Protein AF-A0A1E5IGW2-F1 (afdb_monomer_lite)

Foldseek 3Di:
DLVVVVAAEEDEFEEELPPPDDGPYLVRLVPVVVVQVPPPRYDHPYYDYDQPCVPHDPPSSVSSVVRVVVRD

Secondary structure (DSSP, 8-state):
-TTTTT--EEEEEEEESS--SSSEEHHHHHHHHHHHHT-TTEEEEEEE---SSTTT-HHHHHHHHHHHHHH-

Radius of gyration: 14.31 Å; chains: 1; bounding box: 35×21×36 Å

Structure (mmCIF, N/CA/C/O backbone):
data_AF-A0A1E5IGW2-F1
#
_entry.id   AF-A0A1E5IGW2-F1
#
loop_
_atom_site.group_PDB
_atom_site.id
_atom_site.type_symbol
_atom_site.label_atom_id
_atom_site.label_alt_id
_atom_site.label_comp_id
_atom_site.label_asym_id
_atom_site.label_entity_id
_atom_site.label_seq_id
_atom_site.pdbx_PDB_ins_code
_atom_site.Cartn_x
_atom_site.Cartn_y
_atom_site.Cartn_z
_atom_site.occupancy
_atom_site.B_iso_or_equiv
_atom_site.auth_seq_id
_atom_site.auth_comp_id
_atom_site.auth_asym_id
_atom_site.auth_atom_id
_atom_site.pdbx_PDB_model_num
ATOM 1 N N . MET A 1 1 ? -17.581 10.654 8.410 1.00 66.88 1 MET A N 1
ATOM 2 C CA . MET A 1 1 ? -18.791 9.793 8.428 1.00 66.88 1 MET A CA 1
ATOM 3 C C . MET A 1 1 ? -18.777 8.751 9.548 1.00 66.88 1 MET A C 1
ATOM 5 O O . MET A 1 1 ? -19.759 8.708 10.271 1.00 66.88 1 MET A O 1
ATOM 9 N N . ALA A 1 2 ? -17.703 7.974 9.756 1.00 78.75 2 ALA A N 1
ATOM 10 C CA . ALA A 1 2 ? -17.638 6.929 10.800 1.00 78.75 2 ALA A CA 1
ATOM 11 C C . ALA A 1 2 ? -18.003 7.418 12.219 1.00 78.75 2 ALA A C 1
ATOM 13 O O . ALA A 1 2 ? -18.832 6.810 12.890 1.00 78.75 2 ALA A O 1
ATOM 14 N N . VAL A 1 3 ? -17.454 8.570 12.634 1.00 84.38 3 VAL A N 1
ATOM 15 C CA . VAL A 1 3 ? -17.769 9.216 13.924 1.00 84.38 3 VAL A CA 1
ATOM 16 C C . VAL A 1 3 ? -19.258 9.558 14.031 1.00 84.38 3 VAL A C 1
ATOM 18 O O . VAL A 1 3 ? -19.903 9.165 14.995 1.00 84.38 3 VAL A O 1
ATOM 21 N N . ARG A 1 4 ? -19.823 10.206 13.000 1.00 86.38 4 ARG A N 1
ATOM 22 C CA . ARG A 1 4 ? -21.254 10.562 12.925 1.00 86.38 4 ARG A CA 1
ATOM 23 C C . ARG A 1 4 ? -22.181 9.346 12.979 1.00 86.38 4 ARG A C 1
ATOM 25 O O . ARG A 1 4 ? -23.258 9.440 13.544 1.00 86.38 4 ARG A O 1
ATOM 32 N N . LEU A 1 5 ? -21.778 8.231 12.373 1.00 87.06 5 LEU A N 1
ATOM 33 C CA . LEU A 1 5 ? -22.564 6.993 12.332 1.00 87.06 5 LEU A CA 1
ATOM 34 C C . LEU A 1 5 ? -22.296 6.072 13.534 1.00 87.06 5 LEU A C 1
ATOM 36 O O . LEU A 1 5 ? -22.860 4.986 13.592 1.00 87.06 5 LEU A O 1
ATOM 40 N N . ASN A 1 6 ? -21.411 6.472 14.455 1.00 86.56 6 ASN A N 1
ATOM 41 C CA . ASN A 1 6 ? -20.940 5.683 15.595 1.00 86.56 6 ASN A CA 1
ATOM 42 C C . ASN A 1 6 ? -20.469 4.252 15.240 1.00 86.56 6 ASN A C 1
ATOM 44 O O . ASN A 1 6 ? -20.520 3.346 16.069 1.00 86.56 6 ASN A O 1
ATOM 48 N N . LYS A 1 7 ? -19.968 4.039 14.019 1.00 88.81 7 LYS A N 1
ATOM 49 C CA . LYS A 1 7 ? -19.495 2.731 13.536 1.00 88.81 7 LYS A CA 1
ATOM 50 C C . LYS A 1 7 ? -17.976 2.712 13.419 1.00 88.81 7 LYS A C 1
ATOM 52 O O . LYS A 1 7 ? -17.375 3.714 13.029 1.00 88.81 7 LYS A O 1
ATOM 57 N N . LYS A 1 8 ? -17.364 1.567 13.738 1.00 90.50 8 LYS A N 1
ATOM 58 C CA . LYS A 1 8 ? -15.980 1.276 13.346 1.00 90.50 8 LYS A CA 1
ATOM 59 C C . LYS A 1 8 ? -15.980 0.790 11.901 1.00 90.50 8 LYS A C 1
ATOM 61 O O . LYS A 1 8 ? -16.780 -0.074 11.555 1.00 90.50 8 LYS A O 1
ATOM 66 N N . ILE A 1 9 ? -15.120 1.368 11.070 1.00 93.25 9 ILE A N 1
ATOM 67 C CA . ILE A 1 9 ? -15.021 1.020 9.648 1.00 93.25 9 ILE A CA 1
ATOM 68 C C . ILE A 1 9 ? -13.650 0.416 9.375 1.00 93.25 9 ILE A C 1
ATOM 70 O O . ILE A 1 9 ? -12.632 1.033 9.690 1.00 93.25 9 ILE A O 1
ATOM 74 N N . ASN A 1 10 ? -13.646 -0.769 8.771 1.00 94.38 10 ASN A N 1
ATO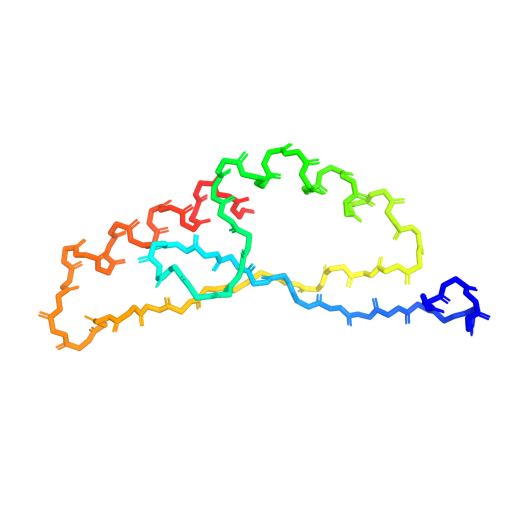M 75 C CA . ASN A 1 10 ? -12.441 -1.382 8.230 1.00 94.38 10 ASN A CA 1
ATOM 76 C C . ASN A 1 10 ? -12.155 -0.799 6.847 1.00 94.38 10 ASN A C 1
ATOM 78 O O . ASN A 1 10 ? -13.081 -0.609 6.055 1.00 94.38 10 ASN A O 1
ATOM 82 N N . PHE A 1 11 ? -10.891 -0.526 6.548 1.00 93.94 11 PHE A N 1
ATOM 83 C CA . PHE A 1 11 ? -10.490 -0.056 5.227 1.00 93.94 11 PHE A CA 1
ATOM 84 C C . PHE A 1 11 ? -9.081 -0.529 4.872 1.00 93.94 11 PHE A C 1
ATOM 86 O O . PHE A 1 11 ? -8.265 -0.808 5.751 1.00 93.94 11 PHE A O 1
ATOM 93 N N . HIS A 1 12 ? -8.793 -0.570 3.572 1.00 95.88 12 HIS A N 1
ATOM 94 C CA . HIS A 1 12 ? -7.438 -0.732 3.054 1.00 95.88 12 HIS A CA 1
ATOM 95 C C . HIS A 1 12 ? -6.921 0.599 2.535 1.00 95.88 12 HIS A C 1
ATOM 97 O O . HIS A 1 12 ? -7.649 1.334 1.860 1.00 95.88 12 HIS A O 1
ATOM 103 N N . LEU A 1 13 ? -5.661 0.901 2.827 1.00 95.00 13 LEU A N 1
ATOM 104 C CA . LEU A 1 13 ? -5.007 2.083 2.294 1.00 95.00 13 LEU A CA 1
ATOM 105 C C . LEU A 1 13 ? -4.331 1.739 0.967 1.00 95.00 13 LEU A C 1
ATOM 107 O O . LEU A 1 13 ? -3.496 0.839 0.893 1.00 95.00 13 LEU A O 1
ATOM 111 N N . LYS A 1 14 ? -4.694 2.472 -0.085 1.00 96.19 14 LYS A N 1
ATOM 112 C CA . LYS A 1 14 ? -4.011 2.369 -1.370 1.00 96.19 14 LYS A CA 1
ATOM 113 C C . LYS A 1 14 ? -2.773 3.259 -1.365 1.00 96.19 14 LYS A C 1
ATOM 115 O O . LYS A 1 14 ? -2.883 4.458 -1.101 1.00 96.19 14 LYS A O 1
ATOM 120 N N . ILE A 1 15 ? -1.629 2.686 -1.698 1.00 95.88 15 ILE A N 1
ATOM 121 C CA . ILE A 1 15 ? -0.363 3.385 -1.895 1.00 95.88 15 ILE A CA 1
ATOM 122 C C . ILE A 1 15 ? -0.152 3.593 -3.394 1.00 95.88 15 ILE A C 1
ATOM 124 O O . ILE A 1 15 ? -0.396 2.689 -4.195 1.00 95.88 15 ILE A O 1
ATOM 128 N N . ASP A 1 16 ? 0.265 4.798 -3.772 1.00 95.81 16 ASP A N 1
ATOM 129 C CA . ASP A 1 16 ? 0.672 5.104 -5.141 1.00 95.81 16 ASP A CA 1
ATOM 130 C C . ASP A 1 16 ? 2.195 4.981 -5.238 1.00 95.81 16 ASP A C 1
ATOM 132 O O . ASP A 1 16 ? 2.941 5.850 -4.778 1.00 95.81 16 ASP A O 1
ATOM 136 N N . SER A 1 17 ? 2.644 3.860 -5.800 1.00 93.50 17 SER A N 1
ATOM 137 C CA . SER A 1 17 ? 4.048 3.533 -6.032 1.00 93.50 17 SER A CA 1
ATOM 138 C C . SER A 1 17 ? 4.479 3.889 -7.458 1.00 93.50 17 SER A C 1
ATOM 140 O O . SER A 1 17 ? 5.050 3.058 -8.154 1.00 93.50 17 SER A O 1
ATOM 142 N N . ASP A 1 18 ? 4.204 5.124 -7.891 1.00 89.56 18 ASP A N 1
ATOM 143 C CA . ASP A 1 18 ? 4.589 5.681 -9.205 1.00 89.56 18 ASP A CA 1
ATOM 144 C C . ASP A 1 18 ? 3.627 5.340 -10.372 1.00 89.56 18 ASP A C 1
ATOM 146 O O . ASP A 1 18 ? 4.025 5.295 -11.530 1.00 89.56 18 ASP A O 1
ATOM 150 N N . MET A 1 19 ? 2.331 5.126 -10.085 1.00 89.75 19 MET A N 1
ATOM 151 C CA . MET A 1 19 ? 1.264 5.073 -11.105 1.00 89.75 19 MET A CA 1
ATOM 152 C C . MET A 1 19 ? 0.646 6.446 -11.409 1.00 89.75 19 MET A C 1
ATOM 154 O O . MET A 1 19 ? 0.107 6.648 -12.497 1.00 89.75 19 MET A O 1
ATOM 158 N N . GLY A 1 20 ? 0.625 7.354 -10.428 1.00 88.50 20 GLY A N 1
ATOM 159 C CA . GLY A 1 20 ? 0.121 8.724 -10.578 1.00 88.50 20 GLY A CA 1
ATOM 160 C C . GLY A 1 20 ? -1.398 8.848 -10.747 1.00 88.50 20 GLY A C 1
ATOM 161 O O . GLY A 1 20 ? -1.874 9.820 -11.331 1.00 88.50 20 GLY A O 1
ATOM 162 N N . ARG A 1 21 ? -2.181 7.869 -10.272 1.00 89.62 21 ARG A N 1
ATOM 163 C CA . ARG A 1 21 ? -3.650 7.847 -10.443 1.00 89.62 21 ARG A CA 1
ATOM 164 C C . ARG A 1 21 ? -4.396 8.040 -9.131 1.00 89.62 21 ARG A C 1
ATOM 166 O O . ARG A 1 21 ? -5.161 8.987 -8.983 1.00 89.62 21 ARG A O 1
ATOM 173 N N . ILE A 1 22 ? -4.256 7.081 -8.216 1.00 93.44 22 ILE A N 1
ATOM 174 C CA . ILE A 1 22 ? -4.974 7.040 -6.937 1.00 93.44 22 ILE A CA 1
ATOM 175 C C . ILE A 1 22 ? -4.096 6.314 -5.927 1.00 93.44 22 ILE A C 1
ATOM 177 O O . ILE A 1 22 ? -3.749 5.152 -6.148 1.00 93.44 22 ILE A O 1
ATOM 181 N N . GLY A 1 23 ? -3.870 6.953 -4.787 1.00 93.50 23 GLY A N 1
ATOM 182 C CA . GLY A 1 23 ? -3.194 6.378 -3.634 1.00 93.50 23 GLY A CA 1
ATOM 183 C C . GLY A 1 23 ? -2.376 7.431 -2.899 1.00 93.50 23 GLY A C 1
ATOM 184 O O . GLY A 1 23 ? -2.250 8.571 -3.344 1.00 93.50 23 GLY A O 1
ATOM 185 N N . VAL A 1 24 ? -1.840 7.055 -1.745 1.00 95.06 24 VAL A N 1
ATOM 186 C CA . VAL A 1 24 ? -0.900 7.891 -0.998 1.00 95.06 24 VAL A CA 1
ATOM 187 C C . VAL A 1 24 ? 0.495 7.693 -1.579 1.00 95.06 24 VAL A C 1
ATOM 189 O O . VAL A 1 24 ? 1.003 6.576 -1.590 1.00 95.06 24 VAL A O 1
ATOM 192 N N . VAL A 1 25 ? 1.115 8.775 -2.046 1.00 95.19 25 VAL A N 1
ATOM 193 C CA . VAL A 1 25 ? 2.515 8.771 -2.499 1.00 95.19 25 VAL A CA 1
ATOM 194 C C . VAL A 1 25 ? 3.483 8.745 -1.311 1.00 95.19 25 VAL A C 1
ATOM 196 O O . VAL A 1 25 ? 3.162 9.262 -0.237 1.00 95.19 25 VAL A O 1
ATOM 199 N N . LEU A 1 26 ? 4.702 8.234 -1.521 1.00 92.31 26 LEU A N 1
ATOM 200 C CA . LEU A 1 26 ? 5.759 8.117 -0.500 1.00 92.31 26 LEU A CA 1
ATOM 201 C C . LEU A 1 26 ? 5.972 9.395 0.319 1.00 92.31 26 LEU A C 1
ATOM 203 O O . LEU A 1 26 ? 5.983 9.370 1.542 1.00 92.31 26 LEU A O 1
ATOM 207 N N . LYS A 1 27 ? 6.079 10.552 -0.336 1.00 93.69 27 LYS A N 1
ATOM 208 C CA . LYS A 1 27 ? 6.305 11.819 0.375 1.00 93.69 27 LYS A CA 1
ATOM 209 C C . LYS A 1 27 ? 5.167 12.164 1.346 1.00 93.69 27 LYS A C 1
ATOM 211 O O . LYS A 1 27 ? 5.405 12.748 2.398 1.00 93.69 27 LYS A O 1
ATOM 216 N N . ALA A 1 28 ? 3.930 11.823 0.990 1.00 94.25 28 ALA A N 1
ATOM 217 C CA . ALA A 1 28 ? 2.757 12.128 1.798 1.00 94.25 28 ALA A CA 1
ATOM 218 C C . ALA A 1 28 ? 2.549 11.108 2.933 1.00 94.25 28 ALA A C 1
ATOM 220 O O . ALA A 1 28 ? 2.029 11.486 3.990 1.00 94.25 28 ALA A O 1
ATOM 221 N N . SER A 1 29 ? 2.982 9.852 2.749 1.00 93.88 29 SER A N 1
ATOM 222 C CA . SER A 1 29 ? 2.773 8.765 3.717 1.00 93.88 29 SER A CA 1
ATOM 223 C C . SER A 1 29 ? 3.351 9.091 5.095 1.00 93.88 29 SER A C 1
ATOM 225 O O . SER A 1 29 ? 2.643 8.925 6.089 1.00 93.88 29 SER A O 1
ATOM 227 N N . TYR A 1 30 ? 4.546 9.691 5.152 1.00 92.62 30 TYR A N 1
ATOM 228 C CA . TYR A 1 30 ? 5.207 10.108 6.397 1.00 92.62 30 TYR A CA 1
ATOM 229 C C . TYR A 1 30 ? 4.337 11.003 7.292 1.00 92.62 30 TYR A C 1
ATOM 231 O O . TYR A 1 30 ? 4.442 10.958 8.514 1.00 92.62 30 TYR A O 1
ATOM 239 N N . SER A 1 31 ? 3.454 11.811 6.698 1.00 94.25 31 SER A N 1
ATOM 240 C CA . SER A 1 31 ? 2.582 12.732 7.441 1.00 94.25 31 SER A CA 1
ATOM 241 C C . SER A 1 31 ? 1.168 12.196 7.679 1.00 94.25 31 SER A C 1
ATOM 243 O O . SER A 1 31 ? 0.501 12.611 8.630 1.00 94.25 31 SER A O 1
ATOM 245 N N . ILE A 1 32 ? 0.686 11.302 6.812 1.00 93.56 32 ILE A N 1
ATOM 246 C CA . ILE A 1 32 ? -0.696 10.810 6.824 1.00 93.56 32 ILE A CA 1
ATOM 247 C C . ILE A 1 32 ? -0.827 9.549 7.678 1.00 93.56 32 ILE A C 1
ATOM 249 O O . ILE A 1 32 ? -1.788 9.445 8.440 1.00 93.56 32 ILE A O 1
ATOM 253 N N . LEU A 1 33 ? 0.130 8.619 7.602 1.00 92.19 33 LEU A N 1
ATOM 254 C CA . LEU A 1 33 ? 0.062 7.354 8.340 1.00 92.19 33 LEU A CA 1
ATOM 255 C C . LEU A 1 33 ? -0.060 7.556 9.860 1.00 92.19 33 LEU A C 1
ATOM 257 O O . LEU A 1 33 ? -0.970 6.964 10.445 1.00 92.19 33 LEU A O 1
ATOM 261 N N . PRO A 1 34 ? 0.718 8.450 10.511 1.00 92.25 34 PRO A N 1
ATOM 262 C CA . PRO A 1 34 ? 0.555 8.694 11.945 1.00 92.25 34 PRO A CA 1
ATOM 263 C C . PRO A 1 34 ? -0.848 9.196 12.307 1.00 92.25 34 PRO A C 1
ATOM 265 O O . PRO A 1 34 ? -1.398 8.820 13.339 1.00 92.25 34 PRO A O 1
ATOM 268 N N . LYS A 1 35 ? -1.459 10.012 11.438 1.00 93.19 35 LYS A N 1
ATOM 269 C CA . LYS A 1 35 ? -2.818 10.534 11.642 1.00 93.19 35 LYS A CA 1
ATOM 270 C C . LYS A 1 35 ? -3.860 9.435 11.490 1.00 93.19 35 LYS A C 1
ATOM 272 O O . LYS A 1 35 ? -4.782 9.372 12.294 1.00 93.19 35 LYS A O 1
ATOM 277 N N . ILE A 1 36 ? -3.701 8.565 10.493 1.00 91.56 36 ILE A N 1
ATOM 278 C CA . ILE A 1 36 ? -4.590 7.423 10.257 1.00 91.56 36 ILE A CA 1
ATOM 279 C C . ILE A 1 36 ? -4.607 6.486 11.470 1.00 91.56 36 ILE A C 1
ATOM 281 O O . ILE A 1 36 ? -5.683 6.096 11.920 1.00 91.56 36 ILE A O 1
ATOM 285 N N . VAL A 1 37 ? -3.439 6.163 12.033 1.00 87.94 37 VAL A N 1
ATOM 286 C CA . VAL A 1 37 ? -3.328 5.270 13.201 1.00 87.94 37 VAL A CA 1
ATOM 287 C C . VAL A 1 37 ? -4.037 5.848 14.434 1.00 87.94 37 VAL A C 1
ATOM 289 O O . VAL A 1 37 ? -4.594 5.103 15.236 1.00 87.94 37 VAL A O 1
ATOM 292 N N . GLN A 1 38 ? -4.094 7.175 14.567 1.00 90.81 38 GLN A N 1
ATOM 293 C CA . GLN A 1 38 ? -4.778 7.853 15.676 1.00 90.81 38 GLN A CA 1
ATOM 294 C C . GLN A 1 38 ? -6.315 7.892 15.527 1.00 90.81 38 GLN A C 1
ATOM 296 O O . GLN A 1 38 ? -7.025 8.294 16.452 1.00 90.81 38 GLN A O 1
ATOM 301 N N . MET A 1 39 ? -6.876 7.478 14.386 1.00 90.31 39 MET A N 1
ATOM 302 C CA . MET A 1 39 ? -8.318 7.544 14.137 1.00 90.31 39 MET A CA 1
ATOM 303 C C . MET A 1 39 ? -9.084 6.382 14.798 1.00 90.31 39 MET A C 1
ATOM 305 O O . MET A 1 39 ? -9.322 5.337 14.203 1.00 90.31 39 MET A O 1
ATOM 309 N N . PHE A 1 40 ? -9.603 6.607 16.007 1.00 86.75 40 PHE A N 1
ATOM 310 C CA . PHE A 1 40 ? -10.288 5.600 16.844 1.00 86.75 40 PHE A CA 1
ATOM 311 C C . PHE A 1 40 ? -11.557 4.928 16.259 1.00 86.75 40 PHE A C 1
ATOM 313 O O . PHE A 1 40 ? -12.014 3.901 16.772 1.00 86.75 40 PHE A O 1
ATOM 320 N N . LYS A 1 41 ? -12.179 5.505 15.219 1.00 92.06 41 LYS A N 1
ATOM 321 C CA . LYS A 1 41 ? -13.367 4.942 14.534 1.00 92.06 41 LYS A CA 1
ATOM 322 C C . LYS A 1 41 ? -13.039 4.254 13.210 1.00 92.06 41 LYS A C 1
ATOM 324 O O . LYS A 1 41 ? -13.953 3.818 12.509 1.00 92.06 41 LYS A O 1
ATOM 329 N N . THR A 1 42 ? -11.768 4.141 12.859 1.00 92.12 42 THR A N 1
ATOM 330 C CA . THR A 1 42 ? -11.332 3.434 11.659 1.00 92.12 42 THR A CA 1
ATOM 331 C C . THR A 1 42 ? -10.288 2.400 12.023 1.00 92.12 42 THR A C 1
ATOM 333 O O . THR A 1 42 ? -9.525 2.581 12.963 1.00 92.12 42 THR A O 1
ATOM 336 N N . ASN A 1 43 ? -10.276 1.308 11.281 1.00 91.94 43 ASN A N 1
ATOM 337 C CA . ASN A 1 43 ? -9.327 0.228 11.450 1.00 91.94 43 ASN A CA 1
ATOM 338 C C . ASN A 1 43 ? -8.705 -0.061 10.085 1.00 91.94 43 ASN A C 1
ATOM 340 O O . ASN A 1 43 ? -9.401 -0.492 9.165 1.00 91.94 43 ASN A O 1
ATOM 344 N N . MET A 1 44 ? -7.418 0.242 9.936 1.00 92.94 44 MET A N 1
ATOM 345 C CA . MET A 1 44 ? -6.694 -0.055 8.705 1.00 92.94 44 MET A CA 1
ATOM 346 C C . MET A 1 44 ? -6.350 -1.543 8.704 1.00 92.94 44 MET A C 1
ATOM 3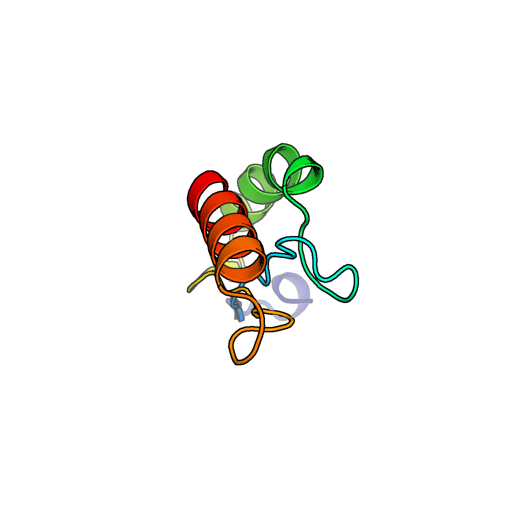48 O O . MET A 1 44 ? -5.520 -1.979 9.493 1.00 92.94 44 MET A O 1
ATOM 352 N N . THR A 1 45 ? -7.002 -2.327 7.848 1.00 95.12 45 THR A N 1
ATOM 353 C CA . THR A 1 45 ? -6.828 -3.790 7.810 1.00 95.12 45 THR A CA 1
ATOM 354 C C . THR A 1 45 ? -5.769 -4.250 6.813 1.00 95.12 45 THR A C 1
ATOM 356 O O . THR A 1 45 ? -5.445 -5.431 6.778 1.00 95.12 45 THR A O 1
ATOM 359 N N . GLY A 1 46 ? -5.213 -3.336 6.014 1.00 94.31 46 GLY A N 1
ATOM 360 C CA . GLY A 1 46 ? -4.148 -3.647 5.068 1.00 94.31 46 GLY A CA 1
ATOM 361 C C . GLY A 1 46 ? -3.745 -2.464 4.193 1.00 94.31 46 GLY A C 1
ATOM 362 O O . GLY A 1 46 ? -4.432 -1.437 4.143 1.00 94.31 46 GLY A O 1
ATOM 363 N N . MET A 1 47 ? -2.633 -2.637 3.483 1.00 95.50 47 MET A N 1
ATOM 364 C CA . MET A 1 47 ? -2.130 -1.725 2.457 1.00 95.50 47 MET A CA 1
ATOM 365 C C . MET A 1 47 ? -1.993 -2.468 1.132 1.00 95.50 47 MET A C 1
ATOM 367 O O . MET A 1 47 ? -1.704 -3.662 1.119 1.00 95.50 47 MET A O 1
ATOM 371 N N . TYR A 1 48 ? -2.212 -1.772 0.019 1.00 96.62 48 TYR A N 1
ATOM 372 C CA . TYR A 1 48 ? -2.006 -2.340 -1.313 1.00 96.62 48 TYR A CA 1
ATOM 373 C C . TYR A 1 48 ? -1.564 -1.279 -2.319 1.00 96.62 48 TYR A C 1
ATOM 375 O O . TYR A 1 48 ? -1.871 -0.096 -2.170 1.00 96.62 48 TYR A O 1
ATOM 383 N N . ALA A 1 49 ? -0.884 -1.721 -3.369 1.00 95.75 49 ALA A N 1
ATOM 384 C CA . ALA A 1 49 ? -0.536 -0.929 -4.541 1.00 95.75 49 ALA A CA 1
ATOM 385 C C . ALA A 1 49 ? -0.910 -1.706 -5.810 1.00 95.75 49 ALA A C 1
ATOM 387 O O . ALA A 1 49 ? -1.335 -2.860 -5.745 1.00 95.75 49 ALA A O 1
ATOM 388 N N . HIS A 1 50 ? -0.795 -1.063 -6.966 1.00 95.81 50 HIS A N 1
ATOM 389 C CA . HIS A 1 50 ? -1.005 -1.706 -8.258 1.00 95.81 50 HIS A CA 1
ATOM 390 C C . HIS A 1 50 ? 0.233 -1.481 -9.119 1.00 95.81 50 HIS A C 1
ATOM 392 O O . HIS A 1 50 ? 0.747 -0.365 -9.187 1.00 95.81 50 HIS A O 1
ATOM 398 N N . PHE A 1 51 ? 0.716 -2.547 -9.746 1.00 95.69 51 PHE A N 1
ATOM 399 C CA . PHE A 1 51 ? 1.834 -2.458 -10.672 1.00 95.69 51 PHE A CA 1
ATOM 400 C C . PHE A 1 51 ? 1.337 -1.980 -12.030 1.00 95.69 51 PHE A C 1
ATOM 402 O O . PHE A 1 51 ? 0.341 -2.488 -12.535 1.00 95.69 51 PHE A O 1
ATOM 409 N N . ALA A 1 52 ? 2.001 -0.979 -12.602 1.00 93.50 52 ALA A N 1
ATOM 410 C CA . ALA A 1 52 ? 1.546 -0.345 -13.833 1.00 93.50 52 ALA A CA 1
ATOM 411 C C . ALA A 1 52 ? 1.780 -1.227 -15.066 1.00 93.50 52 ALA A C 1
ATOM 413 O O . ALA A 1 52 ? 0.976 -1.192 -15.991 1.00 93.50 52 ALA A O 1
ATOM 414 N N . VAL A 1 53 ? 2.883 -1.982 -15.072 1.00 92.56 53 VAL A N 1
ATOM 415 C CA . VAL A 1 53 ? 3.403 -2.728 -16.235 1.00 92.56 53 VAL A CA 1
ATOM 416 C C . VAL A 1 53 ? 4.052 -4.053 -15.803 1.00 92.56 53 VAL A C 1
ATOM 418 O O . VAL A 1 53 ? 5.166 -4.387 -16.207 1.00 92.56 53 VAL A O 1
ATOM 421 N N . ALA A 1 54 ? 3.359 -4.805 -14.941 1.00 93.31 54 ALA A N 1
ATOM 422 C CA . ALA A 1 54 ? 3.854 -6.065 -14.363 1.00 93.31 54 ALA A CA 1
ATOM 423 C C . ALA A 1 54 ? 4.184 -7.153 -15.400 1.00 93.31 54 ALA A C 1
ATOM 425 O O . ALA A 1 54 ? 4.955 -8.065 -15.122 1.00 93.31 54 ALA A O 1
ATOM 426 N N . ASP A 1 55 ? 3.575 -7.069 -16.577 1.00 94.06 55 ASP A N 1
ATOM 427 C CA . ASP A 1 55 ? 3.697 -8.002 -17.691 1.00 94.06 55 ASP A CA 1
ATOM 428 C C . ASP A 1 55 ? 4.824 -7.648 -18.674 1.00 94.06 55 ASP A C 1
ATOM 430 O O . ASP A 1 55 ? 5.215 -8.499 -19.472 1.00 94.06 55 ASP A O 1
ATOM 434 N N . ALA A 1 56 ? 5.356 -6.421 -18.619 1.00 94.19 56 ALA A N 1
ATOM 435 C CA . ALA A 1 56 ? 6.261 -5.900 -19.644 1.00 94.19 56 ALA A CA 1
ATOM 436 C C . ALA A 1 56 ? 7.577 -5.317 -19.103 1.00 94.19 56 ALA A C 1
ATOM 438 O O . ALA A 1 56 ? 8.604 -5.433 -19.772 1.00 94.19 56 ALA A O 1
ATOM 439 N N . ASP A 1 57 ? 7.584 -4.712 -17.910 1.00 95.88 57 ASP A N 1
ATOM 440 C CA . ASP A 1 57 ? 8.772 -4.051 -17.357 1.00 95.88 57 ASP A CA 1
ATOM 441 C C . ASP A 1 57 ? 9.019 -4.464 -15.901 1.00 95.88 57 ASP A C 1
ATOM 443 O O . ASP A 1 57 ? 8.442 -3.936 -14.943 1.00 95.88 57 ASP A O 1
ATOM 447 N N . HIS A 1 58 ? 9.920 -5.432 -15.741 1.00 95.12 58 HIS A N 1
ATOM 448 C CA . HIS A 1 58 ? 10.337 -5.950 -14.442 1.00 95.12 58 HIS A CA 1
ATOM 449 C C . HIS A 1 58 ? 11.159 -4.935 -13.635 1.00 95.12 58 HIS A C 1
ATOM 451 O O . HIS A 1 58 ? 11.068 -4.936 -12.410 1.00 95.12 58 HIS A O 1
ATOM 457 N N . ILE A 1 59 ? 11.929 -4.054 -14.288 1.00 96.81 59 ILE A N 1
ATOM 458 C CA . ILE A 1 59 ? 12.750 -3.041 -13.607 1.00 96.81 59 ILE A CA 1
ATOM 459 C C . ILE A 1 59 ? 11.832 -1.995 -12.986 1.00 96.81 59 ILE A C 1
ATOM 461 O O . ILE A 1 59 ? 11.959 -1.671 -11.803 1.00 96.81 59 ILE A O 1
ATOM 465 N N . PHE A 1 60 ? 10.872 -1.495 -13.765 1.00 95.75 60 PHE A N 1
ATOM 466 C CA . PHE A 1 60 ? 9.884 -0.557 -13.256 1.00 95.75 60 PHE A CA 1
ATOM 467 C C . PHE A 1 60 ? 9.041 -1.201 -12.155 1.00 95.75 60 PHE A C 1
ATOM 469 O O . PHE A 1 60 ? 8.907 -0.625 -11.078 1.00 95.75 60 PHE A O 1
ATOM 476 N N . THR A 1 61 ? 8.553 -2.425 -12.370 1.00 96.75 61 THR A N 1
ATOM 477 C CA . THR A 1 61 ? 7.776 -3.171 -11.366 1.00 96.75 61 THR A 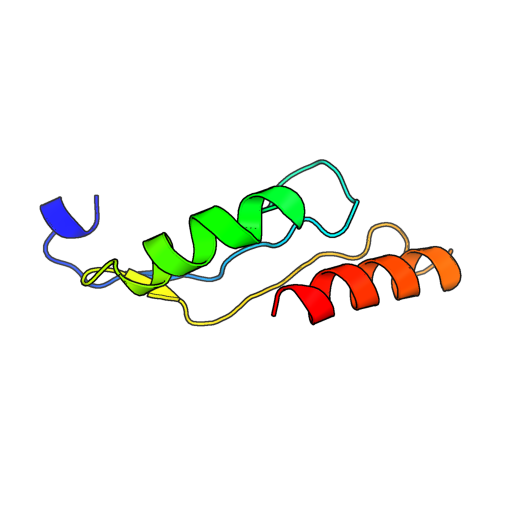CA 1
ATOM 478 C C . THR A 1 61 ? 8.549 -3.354 -10.057 1.00 96.75 61 THR A C 1
ATOM 480 O O . THR A 1 61 ? 7.986 -3.135 -8.983 1.00 96.75 61 THR A O 1
ATOM 483 N N . GLN A 1 62 ? 9.845 -3.673 -10.121 1.00 97.25 62 GLN A N 1
ATOM 484 C CA . GLN A 1 62 ? 10.689 -3.774 -8.931 1.00 97.25 62 GLN A CA 1
ATOM 485 C C . GLN A 1 62 ? 10.799 -2.430 -8.204 1.00 97.25 62 GLN A C 1
ATOM 487 O O . GLN A 1 62 ? 10.591 -2.374 -6.996 1.00 97.25 62 GLN A O 1
ATOM 492 N N . ARG A 1 63 ? 11.006 -1.322 -8.926 1.00 95.81 63 ARG A N 1
ATOM 493 C CA . ARG A 1 63 ? 11.004 0.021 -8.324 1.00 95.81 63 ARG A CA 1
ATOM 494 C C . ARG A 1 63 ? 9.676 0.335 -7.627 1.00 95.81 63 ARG A C 1
ATOM 496 O O . ARG A 1 63 ? 9.675 0.937 -6.552 1.00 95.81 63 ARG A O 1
ATOM 503 N N . GLN A 1 64 ? 8.543 -0.066 -8.207 1.00 95.44 64 GLN A N 1
ATOM 504 C CA . GLN A 1 64 ? 7.236 0.105 -7.566 1.00 95.44 64 GLN A CA 1
ATOM 505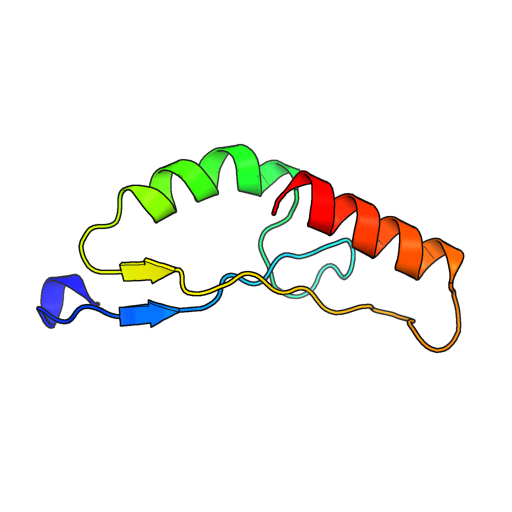 C C . GLN A 1 64 ? 7.122 -0.712 -6.269 1.00 95.44 64 GLN A C 1
ATOM 507 O O . GLN A 1 64 ? 6.555 -0.225 -5.287 1.00 95.44 64 GLN A O 1
ATOM 512 N N . LEU A 1 65 ? 7.659 -1.935 -6.250 1.00 96.56 65 LEU A N 1
ATOM 513 C CA . LEU A 1 65 ? 7.718 -2.781 -5.057 1.00 96.56 65 LEU A CA 1
ATOM 514 C C . LEU A 1 65 ? 8.618 -2.172 -3.973 1.00 96.56 65 LEU A C 1
ATOM 516 O O . LEU A 1 65 ? 8.229 -2.147 -2.804 1.00 96.56 65 LEU A O 1
ATOM 520 N N . ASP A 1 66 ? 9.772 -1.628 -4.351 1.00 96.75 66 ASP A N 1
ATOM 521 C CA . ASP A 1 66 ? 10.699 -0.976 -3.424 1.00 96.75 66 ASP A CA 1
ATOM 522 C C . ASP A 1 66 ? 10.037 0.243 -2.763 1.00 96.75 66 ASP A C 1
ATOM 524 O O . ASP A 1 66 ? 10.045 0.376 -1.539 1.00 96.75 66 ASP A O 1
ATOM 528 N N . ILE A 1 67 ? 9.372 1.098 -3.553 1.00 94.81 67 ILE A N 1
ATOM 529 C CA . ILE A 1 67 ? 8.619 2.252 -3.035 1.00 94.81 67 ILE A CA 1
ATOM 530 C C . ILE A 1 67 ? 7.525 1.802 -2.062 1.00 94.81 67 ILE A C 1
ATOM 532 O O . ILE A 1 67 ? 7.347 2.420 -1.012 1.00 94.81 67 ILE A O 1
ATOM 536 N N . PHE A 1 68 ? 6.782 0.744 -2.400 1.00 95.69 68 PHE A N 1
ATOM 537 C CA . PHE A 1 68 ? 5.731 0.215 -1.534 1.00 95.69 68 PHE A CA 1
ATOM 538 C C . PHE A 1 68 ? 6.296 -0.300 -0.203 1.00 95.69 68 PHE A C 1
ATOM 540 O O . PHE A 1 68 ? 5.766 0.035 0.853 1.00 95.69 68 PHE A O 1
ATOM 547 N N . THR A 1 69 ? 7.399 -1.048 -0.250 1.00 94.81 69 THR A N 1
ATOM 548 C CA . THR A 1 69 ? 8.026 -1.678 0.924 1.00 94.81 69 THR A CA 1
ATOM 549 C C . THR A 1 69 ? 8.667 -0.658 1.870 1.00 94.81 69 THR A C 1
ATOM 551 O O . THR A 1 69 ? 8.740 -0.896 3.066 1.00 94.81 69 THR A O 1
ATOM 554 N N . ILE A 1 70 ? 9.091 0.508 1.372 1.00 94.56 70 ILE A N 1
ATOM 555 C CA . ILE A 1 70 ? 9.565 1.615 2.225 1.00 94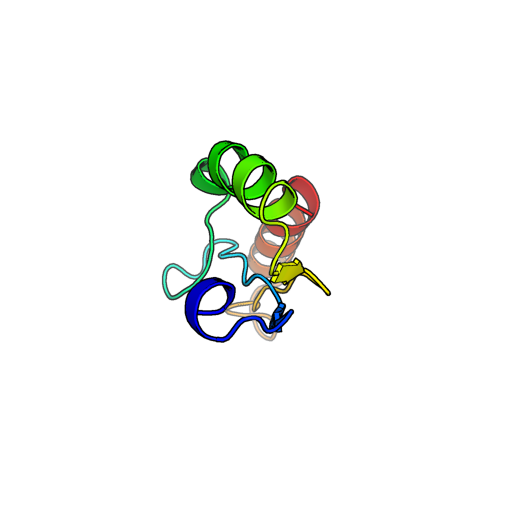.56 70 ILE A CA 1
ATOM 556 C C . ILE A 1 70 ? 8.429 2.202 3.083 1.00 94.56 70 ILE A C 1
ATOM 558 O O . ILE A 1 70 ? 8.684 2.770 4.146 1.00 94.56 70 ILE A O 1
ATOM 562 N N . ILE A 1 71 ? 7.185 2.128 2.603 1.00 90.25 71 ILE A N 1
ATOM 563 C CA . ILE A 1 71 ? 6.016 2.726 3.263 1.00 90.25 71 ILE A CA 1
ATOM 564 C C . ILE A 1 71 ? 5.331 1.736 4.203 1.00 90.25 71 ILE A C 1
ATOM 566 O 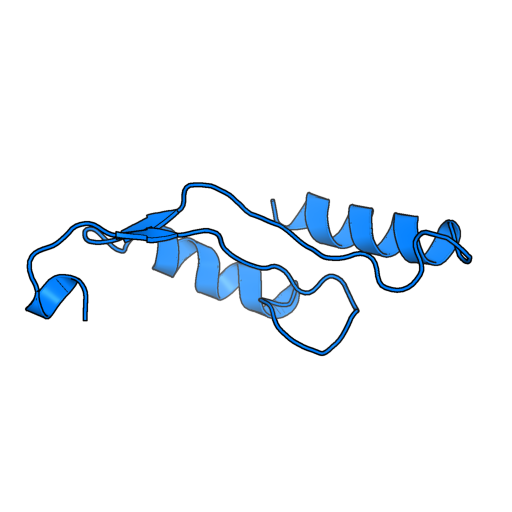O . ILE A 1 71 ? 4.816 2.162 5.240 1.00 90.25 71 ILE A O 1
ATOM 570 N N . ALA A 1 72 ? 5.242 0.475 3.775 1.00 81.31 72 ALA A N 1
ATOM 571 C CA . ALA A 1 72 ? 4.467 -0.570 4.431 1.00 81.31 72 ALA A CA 1
ATOM 572 C C . ALA A 1 72 ? 5.143 -1.104 5.699 1.00 81.31 72 ALA A C 1
ATOM 574 O O . ALA A 1 72 ? 4.399 -1.307 6.687 1.00 81.31 72 ALA A O 1
#

Sequence (72 aa):
MAVRLNKKINFHLKIDSDMGRIGVVLKASYSILPKIVQMFKTNMTGMYAHFAVADADHIFTQRQLDIFTIIA

InterPro domains:
  IPR001608 Alanine racemase, N-terminal [PF01168] (2-69)
  IPR029066 PLP-binding barrel [G3DSA:3.20.20.10] (1-72)
  IPR029066 PLP-binding barrel [SSF51419] (4-69)

pLDDT: mean 92.45, std 4.71, range [66.88, 97.25]

Organism: Endomicrobium trichonymphae (NCBI:txid1408204)